Protein 6TRI (pdb70)

InterPro domains:
  IPR001387 Cro/C1-type, helix-turn-helix domain [PF01381] (29-72)
  IPR001387 Cro/C1-type, helix-turn-helix domain [PS50943] (38-72)
  IPR001387 Cro/C1-type, helix-turn-helix domain [SM00530] (8-72)
  IPR001387 Cro/C1-type, helix-turn-helix domain [cd00093] (6-72)
  IPR010982 Lambda repressor-like, DNA-binding domain superfamily [G3DSA:1.10.260.40] (1-80)
  IPR010982 Lambda repressor-like, DNA-binding domain superfamily [SSF47413] (4-76)

Sequence (149 aa):
MQTDTSNRLKQIMAERNLKQVDILNLSIPFQKKFGIKLSKSTLSQYVNSVQSPDQNRIYLLAKTLGVSEAWLMGFDVPMVSYDYSSLLGKITEKCGTQYNFAIAMGLSERTVSLKLNDKVTWKDDEILKAVHVLELNPQDIPKYFFNAK

B-factor: mean 58.34, std 16.03, range [29.95, 180.6]

Nearest PDB structures (foldseek):
  6tri-assembly1_A  TM=1.013E+00  e=3.476E-13  Lactococcus phage TP901-1
  3zhm-assembly1_A  TM=9.509E-01  e=9.086E-10  Lactococcus phage TP901-1
  3zhi-assembly1_A  TM=9.848E-01  e=6.801E-09  Lactococcus phage TP901-1
  7t8i-assembly1_B  TM=7.634E-01  e=2.235E-02  Bacillus subtilis
  2awi-assembly1_F  TM=8.099E-01  e=3.478E-01  Enterococcus faecalis

Radius of gyration: 15.41 Å; Cα contacts (8 Å, |Δi|>4): 198; chains: 2; bounding box: 41×34×34 Å

Secondary structure (DSSP, 8-state):
----HHHHHHHHHHHTT--HHHHHHHHHHHHHHHT----HHHHHHHHTTSS---HHHHHHHHHHHT--HHHHTT-SS---/-B--HHHHHHHHHHTSSHHHHHHHHTS-HHHHHHHHTTSSPPPHHHHHHHHHHHT--GGGHHHHH--B-

GO terms:
  GO:0098689 latency-replication decision (P, IMP)

Organism: NCBI:txid35345

Solvent-accessible surface area: 7929 Å² total; per-residue (Å²): 173,107,46,72,6,11,65,14,0,98,68,0,42,79,105,86,136,41,131,40,74,51,0,23,92,84,0,75,70,49,8,158,138,57,66,17,159,11,57,130,71,52,0,32,75,17,12,99,75,91,117,74,3,23,0,37,71,1,15,0,0,0,79,14,11,50,12,18,10,0,16,0,4,0,13,107,18,79,74,144,95,26,34,10,79,59,0,82,41,39,6,94,119,84,26,38,75,55,120,68,0,0,107,42,4,66,39,67,73,190,46,1,37,58,7,15,90,59,160,62,40,2,111,28,79,8,0,60,83,0,14,140,31,0,129,13,71,43,104,61,0,35,126,31,0,10,43,61,187

Foldseek 3Di:
DFDALLVVVVVCCVVVVHDLVRLQVLLVVVCVVLVPDDDSVNSVCCNVVVDHDDPSVLVSSCVSSVFDSCVSGRDPDGRD/DADQPVVVVLCCVQQNDLCSVCVQLVHHSVVSVCPNVPNDDDDPVSLVSSCVRSVDDPVCSCVRRVHDD

Structure (mmCIF, N/CA/C/O backbone):
data_6TRI
#
_entry.id   6TRI
#
_cell.length_a   94.405
_cell.length_b   94.405
_cell.length_c   30.558
_cell.angle_alpha   90.000
_cell.angle_beta   90.000
_cell.angle_gamma   120.000
#
_symmetry.space_group_name_H-M   'P 3 2 1'
#
loop_
_entity.id
_entity.type
_entity.pdbx_description
1 polymer CI
2 polymer MOR
3 non-polymer 'SULFATE ION'
4 water water
#
loop_
_atom_site.group_PDB
_atom_site.id
_atom_site.type_symbol
_atom_site.label_atom_id
_atom_site.label_alt_id
_atom_site.label_comp_id
_atom_site.label_asym_id
_atom_site.label_entity_id
_atom_site.label_seq_id
_atom_site.pdbx_PDB_ins_code
_atom_site.Cartn_x
_atom_site.Cartn_y
_atom_site.Cartn_z
_atom_site.occupancy
_atom_site.B_iso_or_equiv
_atom_site.auth_seq_id
_atom_site.auth_comp_id
_atom_site.auth_asym_id
_atom_site.auth_atom_id
_atom_site.pdbx_PDB_model_num
ATOM 1 N N . MET A 1 1 ? 17.468 34.605 19.738 1.00 100.75 1 MET A N 1
ATOM 2 C CA . MET A 1 1 ? 16.917 35.539 20.712 1.00 96.87 1 MET A CA 1
ATOM 3 C C . MET A 1 1 ? 15.489 35.930 20.337 1.00 86.20 1 MET A C 1
ATOM 4 O O . MET A 1 1 ? 15.202 36.222 19.177 1.00 83.89 1 MET A O 1
ATOM 9 N N . GLN A 1 2 ? 14.601 35.927 21.329 1.00 84.75 2 GLN A N 1
ATOM 10 C CA . GLN A 1 2 ? 13.193 36.265 21.130 1.00 73.71 2 GLN A CA 1
ATOM 11 C C . GLN A 1 2 ? 12.986 37.771 20.963 1.00 63.59 2 GLN A C 1
ATOM 12 O O . GLN A 1 2 ? 13.084 38.526 21.932 1.00 70.64 2 GLN A O 1
ATOM 18 N N . THR A 1 3 ? 12.692 38.203 19.739 1.00 50.85 3 THR A N 1
ATOM 19 C CA . THR A 1 3 ? 12.529 39.626 19.443 1.00 59.65 3 THR A CA 1
ATOM 20 C C . THR A 1 3 ? 11.258 39.931 18.647 1.00 61.97 3 THR A C 1
ATOM 21 O O . THR A 1 3 ? 10.245 39.241 18.780 1.00 58.73 3 THR A O 1
ATOM 25 N N . ASP A 1 4 ? 11.323 40.978 17.827 1.00 62.00 4 ASP A N 1
ATOM 26 C CA . ASP A 1 4 ? 10.204 41.368 16.971 1.00 56.20 4 ASP A CA 1
ATOM 27 C C . ASP A 1 4 ? 10.659 41.570 15.528 1.00 45.05 4 ASP A C 1
ATOM 28 O O . ASP A 1 4 ? 11.852 41.504 15.230 1.00 59.63 4 ASP A O 1
ATOM 33 N N . THR A 1 5 ? 9.703 41.822 14.639 1.00 40.33 5 THR A N 1
ATOM 34 C CA . THR A 1 5 ? 9.981 41.930 13.210 1.00 45.25 5 THR A CA 1
ATOM 35 C C . THR A 1 5 ? 10.932 43.081 12.901 1.00 46.02 5 THR A C 1
ATOM 36 O O . THR A 1 5 ? 11.752 42.995 11.983 1.00 38.87 5 THR A O 1
ATOM 40 N N . SER A 1 6 ? 10.822 44.150 13.682 1.00 46.69 6 SER A N 1
ATOM 41 C CA . SER A 1 6 ? 11.646 45.337 13.495 1.00 44.99 6 SER A CA 1
ATOM 42 C C . SER A 1 6 ? 13.137 45.006 13.574 1.00 50.85 6 SER A C 1
ATOM 43 O O . SER A 1 6 ? 13.934 45.503 12.778 1.00 53.75 6 SER A O 1
ATOM 46 N N . ASN A 1 7 ? 13.507 44.159 14.528 1.00 44.11 7 ASN A N 1
ATOM 47 C CA . ASN A 1 7 ? 14.903 43.781 14.708 1.00 52.05 7 ASN A CA 1
ATOM 48 C C . ASN A 1 7 ? 15.368 42.790 13.648 1.00 51.72 7 ASN A C 1
ATOM 49 O O . ASN A 1 7 ? 16.519 42.826 13.210 1.00 61.67 7 ASN A O 1
ATOM 54 N N . ARG A 1 8 ? 14.464 41.905 13.241 1.00 45.85 8 ARG A N 1
ATOM 55 C CA . ARG A 1 8 ? 14.769 40.904 12.228 1.00 44.82 8 ARG A CA 1
ATOM 56 C C . ARG A 1 8 ? 15.027 41.558 10.875 1.00 43.91 8 ARG A C 1
ATOM 57 O O . ARG A 1 8 ? 15.917 41.140 10.133 1.00 55.08 8 ARG A O 1
ATOM 65 N N . LEU A 1 9 ? 14.246 42.586 10.560 1.00 41.40 9 LEU A N 1
ATOM 66 C CA . LEU A 1 9 ? 14.475 43.374 9.355 1.00 46.21 9 LEU A CA 1
ATOM 67 C C . LEU A 1 9 ? 15.860 44.008 9.380 1.00 47.28 9 LEU A C 1
ATOM 68 O O . LEU A 1 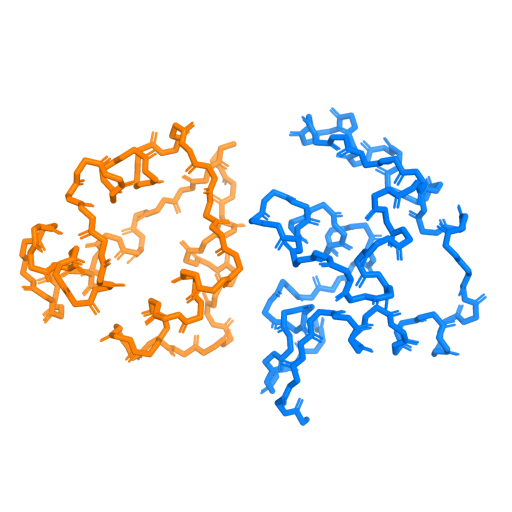9 ? 16.614 43.914 8.409 1.00 42.72 9 LEU A O 1
ATOM 73 N N . LYS A 1 10 ? 16.192 44.648 10.498 1.00 47.35 10 LYS A N 1
ATOM 74 C CA . LYS A 1 10 ? 17.499 45.276 10.667 1.00 43.03 10 LYS A CA 1
ATOM 75 C C . LYS A 1 10 ? 18.612 44.238 10.602 1.00 44.85 10 LYS A C 1
ATOM 76 O O . LYS A 1 10 ? 19.703 44.516 10.104 1.00 46.52 10 LYS A O 1
ATOM 82 N N . GLN A 1 11 ? 18.326 43.044 11.115 1.00 50.25 11 GLN A N 1
ATOM 83 C CA . GLN A 1 11 ? 19.279 41.942 11.088 1.00 51.90 11 GLN A CA 1
ATOM 84 C C . GLN A 1 11 ? 19.603 41.546 9.651 1.00 38.40 11 GLN A C 1
ATOM 85 O O . GLN A 1 11 ? 20.767 41.419 9.282 1.00 41.39 11 GLN A O 1
ATOM 91 N N . ILE A 1 12 ? 18.561 41.359 8.848 1.00 36.55 12 ILE A N 1
ATOM 92 C CA . ILE A 1 12 ? 18.713 41.053 7.429 1.00 41.82 12 ILE A CA 1
ATOM 93 C C . ILE A 1 12 ? 19.499 42.136 6.695 1.00 44.16 12 ILE A C 1
ATOM 94 O O . ILE A 1 12 ? 20.414 41.836 5.928 1.00 49.73 12 ILE A O 1
ATOM 99 N N . MET A 1 13 ? 19.139 43.393 6.937 1.00 44.45 13 MET A N 1
ATOM 100 C CA . MET A 1 13 ? 19.781 44.519 6.265 1.00 53.53 13 MET A CA 1
ATOM 101 C C . MET A 1 13 ? 21.275 44.584 6.559 1.00 56.01 13 MET A C 1
ATOM 102 O O . MET A 1 13 ? 22.071 44.929 5.687 1.00 73.69 13 MET A O 1
ATOM 107 N N . ALA A 1 14 ? 21.651 44.250 7.788 1.00 52.58 14 ALA A N 1
ATOM 108 C CA . ALA A 1 14 ? 23.053 44.282 8.182 1.00 63.29 14 ALA A CA 1
ATOM 109 C C . ALA A 1 14 ? 23.794 43.042 7.691 1.00 68.74 14 ALA A C 1
ATOM 110 O O . ALA A 1 14 ? 24.908 43.140 7.178 1.00 67.39 14 ALA A O 1
ATOM 112 N N . GLU A 1 15 ? 23.167 41.880 7.848 1.00 68.90 15 GLU A N 1
ATOM 113 C CA . GLU A 1 15 ? 23.791 40.615 7.471 1.00 68.50 15 GLU A CA 1
ATOM 114 C C . GLU A 1 15 ? 23.951 40.470 5.962 1.00 57.74 15 GLU A C 1
ATOM 115 O O . GLU A 1 15 ? 24.921 39.878 5.493 1.00 63.75 15 GLU A O 1
ATOM 121 N N . ARG A 1 16 ? 23.000 41.007 5.203 1.00 57.80 16 ARG A N 1
ATOM 122 C CA . ARG A 1 16 ? 22.998 40.818 3.754 1.00 54.27 16 ARG A CA 1
ATOM 123 C C . ARG A 1 16 ? 23.339 42.088 2.977 1.00 65.47 16 ARG A C 1
ATOM 124 O O . ARG A 1 16 ? 23.148 42.139 1.761 1.00 73.82 16 ARG A O 1
ATOM 132 N N . ASN A 1 17 ? 23.851 43.097 3.679 1.00 62.74 17 ASN A N 1
ATOM 133 C CA . ASN A 1 17 ? 24.228 44.372 3.066 1.00 59.96 17 ASN A CA 1
ATOM 134 C C . ASN A 1 17 ? 23.126 44.964 2.189 1.00 63.41 17 ASN A C 1
ATOM 135 O O . ASN A 1 17 ? 23.394 45.475 1.102 1.00 71.66 17 ASN A O 1
ATOM 140 N N . LEU A 1 18 ? 21.887 44.882 2.664 1.00 60.74 18 LEU A N 1
ATOM 141 C CA . LEU A 1 18 ? 20.745 45.410 1.928 1.00 69.47 18 LEU A CA 1
ATOM 142 C C . LEU A 1 18 ? 20.182 46.658 2.593 1.00 75.31 18 LEU A C 1
ATOM 143 O O . LEU A 1 18 ? 20.215 46.787 3.816 1.00 88.75 18 LEU A O 1
ATOM 148 N N . LYS A 1 19 ? 19.665 47.574 1.782 1.00 69.61 19 LYS A N 1
ATOM 149 C CA . LYS A 1 19 ? 18.906 48.705 2.303 1.00 72.68 19 LYS A CA 1
ATOM 150 C C . LYS A 1 19 ? 17.433 48.525 1.955 1.00 78.57 19 LYS A C 1
ATOM 151 O O . LYS A 1 19 ? 17.069 47.572 1.265 1.00 77.89 19 LYS A O 1
ATOM 157 N N . GLN A 1 20 ? 16.590 49.432 2.441 1.00 82.53 20 GLN A N 1
ATOM 158 C CA . GLN A 1 20 ? 15.145 49.318 2.260 1.00 71.07 20 GLN A CA 1
ATOM 159 C C . GLN A 1 20 ? 14.752 49.235 0.785 1.00 72.92 20 GLN A C 1
ATOM 160 O O . GLN A 1 20 ? 13.816 48.523 0.422 1.00 81.22 20 GLN A O 1
ATOM 166 N N . VAL A 1 21 ? 15.479 49.959 -0.058 1.00 62.81 21 VAL A N 1
ATOM 167 C CA . VAL A 1 21 ? 15.193 49.996 -1.488 1.00 64.57 21 VAL A CA 1
ATOM 168 C C . VAL A 1 21 ? 15.479 48.647 -2.149 1.00 70.75 21 VAL A C 1
ATOM 169 O O . VAL A 1 21 ? 14.788 48.248 -3.087 1.00 77.63 21 VAL A O 1
ATOM 173 N N . ASP A 1 22 ? 16.498 47.950 -1.653 1.00 70.24 22 ASP A N 1
ATOM 174 C CA . ASP A 1 22 ? 16.850 46.626 -2.157 1.00 64.74 22 ASP A CA 1
ATOM 175 C C . ASP A 1 22 ? 15.719 45.638 -1.917 1.00 52.42 22 ASP A C 1
ATOM 176 O O . ASP A 1 22 ? 15.315 44.901 -2.817 1.00 57.35 22 ASP A O 1
ATOM 181 N N . ILE A 1 23 ? 15.218 45.639 -0.686 1.00 52.05 23 ILE A N 1
ATOM 182 C CA . ILE A 1 23 ? 14.159 44.736 -0.259 1.00 50.42 23 ILE A CA 1
ATOM 183 C C . ILE A 1 23 ? 12.880 44.955 -1.062 1.00 46.15 23 ILE A C 1
ATOM 184 O O . ILE A 1 23 ? 12.205 43.999 -1.446 1.00 55.92 23 ILE A O 1
ATOM 189 N N . LEU A 1 24 ? 12.559 46.218 -1.319 1.00 47.44 24 LEU A N 1
ATOM 190 C CA . LEU A 1 24 ? 11.402 46.565 -2.134 1.00 51.34 24 LEU A CA 1
ATOM 191 C C . LEU A 1 24 ? 11.502 45.993 -3.542 1.00 60.03 24 LEU A C 1
ATOM 192 O O . L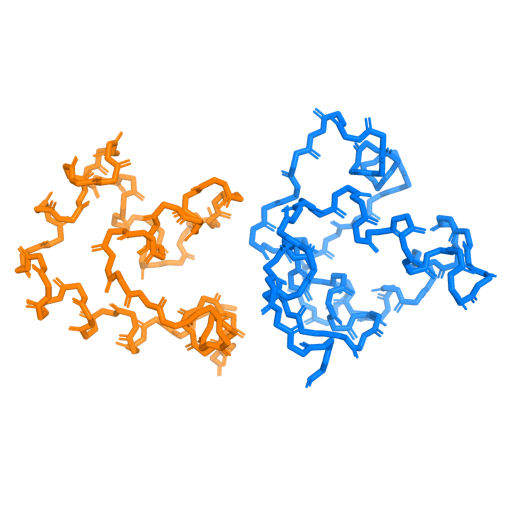EU A 1 24 ? 10.540 45.415 -4.046 1.00 75.88 24 LEU A O 1
ATOM 197 N N . ASN A 1 25 ? 12.662 46.161 -4.171 1.00 51.54 25 ASN A N 1
ATOM 198 C CA . ASN A 1 25 ? 12.901 45.621 -5.505 1.00 59.33 25 ASN A CA 1
ATOM 199 C C . ASN A 1 25 ? 12.710 44.112 -5.562 1.00 62.42 25 ASN A C 1
ATOM 200 O O . ASN A 1 25 ? 12.150 43.583 -6.522 1.00 76.02 25 ASN A O 1
ATOM 205 N N . LEU A 1 26 ? 13.178 43.424 -4.527 1.00 56.37 26 LEU A N 1
ATOM 206 C CA . LEU A 1 26 ? 13.051 41.976 -4.457 1.00 57.56 26 LEU A CA 1
ATOM 207 C C . LEU A 1 26 ? 11.604 41.549 -4.234 1.00 54.51 26 LEU A C 1
ATOM 208 O O . LEU A 1 26 ? 11.198 40.462 -4.645 1.00 64.19 26 LEU A O 1
ATOM 213 N N . SER A 1 27 ? 10.829 42.409 -3.582 1.00 49.94 27 SER A N 1
ATOM 214 C CA . SER A 1 27 ? 9.447 42.086 -3.248 1.00 40.53 27 SER A CA 1
ATOM 215 C C . SER A 1 27 ? 8.511 42.284 -4.430 1.00 39.81 27 SER A C 1
ATOM 216 O O . SER A 1 27 ? 7.417 41.724 -4.453 1.00 54.48 27 SER A O 1
ATOM 219 N N . ILE A 1 28 ? 8.946 43.077 -5.406 1.00 45.76 28 ILE A N 1
ATOM 220 C CA . ILE A 1 28 ? 8.104 43.453 -6.544 1.00 56.44 28 ILE A CA 1
ATOM 221 C C . ILE A 1 28 ? 7.436 42.264 -7.259 1.00 61.31 28 ILE A C 1
ATOM 222 O O . ILE A 1 28 ? 6.233 42.311 -7.520 1.00 76.27 28 ILE A O 1
ATOM 227 N N . PRO A 1 29 ? 8.195 41.196 -7.576 1.00 60.41 29 PRO A N 1
ATOM 228 C CA . PRO A 1 29 ? 7.483 40.076 -8.201 1.00 60.23 29 PRO A CA 1
ATOM 229 C C . PRO A 1 29 ? 6.516 39.400 -7.235 1.00 56.03 29 PRO A C 1
ATOM 230 O O . PRO A 1 29 ? 5.464 38.920 -7.655 1.00 51.06 29 PRO A O 1
ATOM 234 N N . PHE A 1 30 ? 6.873 39.371 -5.956 1.00 51.50 30 PHE A N 1
ATOM 235 C CA . PHE A 1 30 ? 6.048 38.718 -4.945 1.00 56.63 30 PHE A CA 1
ATOM 236 C C . PHE A 1 30 ? 4.834 39.566 -4.580 1.00 57.09 30 PHE A C 1
ATOM 237 O O . PHE A 1 30 ? 3.800 39.034 -4.173 1.00 52.10 30 PHE A O 1
ATOM 245 N N . GLN A 1 31 ? 4.965 40.882 -4.726 1.00 52.10 31 GLN A N 1
ATOM 246 C CA . GLN A 1 31 ? 3.839 41.785 -4.523 1.00 47.06 31 GLN A CA 1
ATOM 247 C C . GLN A 1 31 ? 2.735 41.482 -5.531 1.00 52.23 31 GLN A C 1
ATOM 248 O O . GLN A 1 31 ? 1.557 41.418 -5.178 1.00 51.72 31 GLN A O 1
ATOM 254 N N . LYS A 1 32 ? 3.130 41.295 -6.786 1.00 45.69 32 LYS A N 1
ATOM 255 C CA . LYS A 1 32 ? 2.196 40.940 -7.847 1.00 49.86 32 LYS A CA 1
ATOM 256 C C . LYS A 1 32 ? 1.668 39.520 -7.659 1.00 56.50 32 LYS A C 1
ATOM 257 O O . LYS A 1 32 ? 0.501 39.237 -7.926 1.00 52.74 32 LYS A O 1
ATOM 263 N N . LYS A 1 33 ? 2.545 38.634 -7.197 1.00 62.09 33 LYS A N 1
ATOM 264 C CA . LYS A 1 33 ? 2.226 37.218 -7.059 1.00 60.81 33 LYS A CA 1
ATOM 265 C C . LYS A 1 33 ? 1.208 36.962 -5.950 1.00 54.42 33 LYS A C 1
ATOM 266 O O . LYS A 1 33 ? 0.278 36.174 -6.119 1.00 54.91 33 LYS A O 1
ATOM 272 N N . PHE A 1 34 ? 1.386 37.636 -4.819 1.00 51.91 34 PHE A N 1
ATOM 273 C CA . PHE A 1 34 ? 0.526 37.423 -3.661 1.00 52.84 34 PHE A CA 1
ATOM 274 C C . PHE A 1 34 ? -0.605 38.444 -3.592 1.00 59.59 34 PHE A C 1
ATOM 275 O O . PHE A 1 34 ? -1.547 38.284 -2.816 1.00 70.17 34 PHE A O 1
ATOM 283 N N . GLY A 1 35 ? -0.506 39.495 -4.399 1.00 57.58 35 GLY A N 1
ATOM 284 C CA . GLY A 1 35 ? -1.492 40.560 -4.382 1.00 51.03 35 GLY A CA 1
ATOM 285 C C . GLY A 1 35 ? -1.349 41.440 -3.155 1.00 59.43 35 GLY A C 1
ATOM 286 O O . GLY A 1 35 ? -2.310 42.073 -2.715 1.00 71.42 35 GLY A O 1
ATOM 287 N N . ILE A 1 36 ? -0.141 41.478 -2.602 1.00 51.87 36 ILE A N 1
ATOM 288 C CA . ILE A 1 36 ? 0.138 42.263 -1.405 1.00 47.22 36 ILE A CA 1
ATOM 289 C C . ILE A 1 36 ? 1.118 43.390 -1.714 1.00 55.31 36 ILE A C 1
ATOM 290 O O . ILE A 1 36 ? 2.278 43.137 -2.033 1.00 56.38 36 ILE A O 1
ATOM 295 N N . LYS A 1 37 ? 0.655 44.631 -1.617 1.00 55.48 37 LYS A N 1
ATOM 296 C CA . LYS A 1 37 ? 1.508 45.776 -1.921 1.00 57.39 37 LYS A CA 1
ATOM 297 C C . LYS A 1 37 ? 2.260 46.288 -0.695 1.00 54.05 37 LYS A C 1
ATOM 298 O O . LYS A 1 37 ? 1.796 46.156 0.440 1.00 56.76 37 LYS A O 1
ATOM 304 N N . LEU A 1 38 ? 3.428 46.871 -0.942 1.00 54.44 38 LEU A N 1
ATOM 305 C CA . LEU A 1 38 ? 4.278 47.398 0.119 1.00 52.01 38 LEU A CA 1
ATOM 306 C C . LEU A 1 38 ? 5.046 48.623 -0.370 1.00 59.92 38 LEU A C 1
ATOM 307 O O . LEU A 1 38 ? 5.935 48.511 -1.213 1.00 54.63 38 LEU A O 1
ATOM 312 N N . SER A 1 39 ? 4.698 49.791 0.162 1.00 67.71 39 SER A N 1
ATOM 313 C CA . SER A 1 39 ? 5.342 51.038 -0.240 1.00 60.89 39 SER A CA 1
ATOM 314 C C . SER A 1 39 ? 6.624 51.280 0.551 1.00 60.24 39 SER A C 1
ATOM 315 O O . SER A 1 39 ? 6.880 50.611 1.553 1.00 54.26 39 SER A O 1
ATOM 318 N N . LYS A 1 40 ? 7.429 52.236 0.092 1.00 61.75 40 LYS A N 1
ATOM 319 C CA . LYS A 1 40 ? 8.682 52.572 0.765 1.00 53.76 40 LYS A CA 1
ATOM 320 C C . LYS A 1 40 ? 8.431 53.142 2.155 1.00 57.86 40 LYS A C 1
ATOM 321 O O . LYS A 1 40 ? 9.140 52.812 3.107 1.00 54.15 40 LYS A O 1
ATOM 327 N N . SER A 1 41 ? 7.415 53.994 2.262 1.00 51.91 41 SER A N 1
ATOM 328 C CA . SER A 1 41 ? 7.068 54.626 3.530 1.00 67.97 41 SER A CA 1
ATOM 329 C C . SER A 1 41 ? 6.588 53.603 4.558 1.00 58.84 41 SER A C 1
ATOM 330 O O . SER A 1 41 ? 6.956 53.672 5.730 1.00 58.69 41 SER A O 1
ATOM 333 N N . THR A 1 42 ? 5.772 52.652 4.119 1.00 64.18 42 THR A N 1
ATOM 334 C CA . THR A 1 42 ? 5.246 51.644 5.031 1.00 66.54 42 THR A CA 1
ATOM 335 C C . THR A 1 42 ? 6.333 50.663 5.466 1.00 54.11 42 THR A C 1
ATOM 336 O O . THR A 1 42 ? 6.294 50.148 6.583 1.00 51.54 42 THR A O 1
ATOM 340 N N . LEU A 1 43 ? 7.303 50.406 4.593 1.00 57.28 43 LEU A N 1
ATOM 341 C CA . LEU A 1 43 ? 8.433 49.555 4.962 1.00 52.98 43 LEU A CA 1
ATOM 342 C C . LEU A 1 43 ? 9.355 50.295 5.926 1.00 57.08 43 L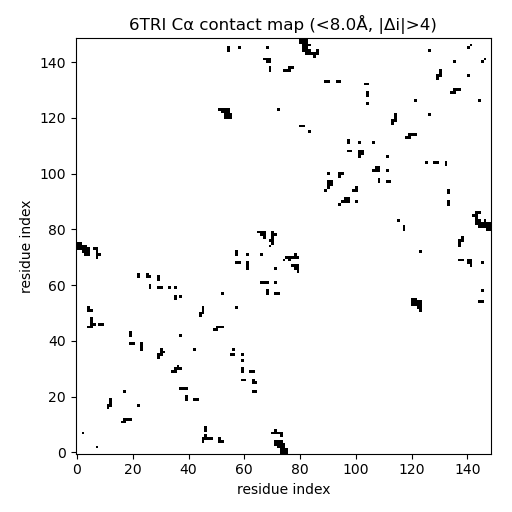EU A C 1
ATOM 343 O O . LEU A 1 43 ? 9.921 49.697 6.843 1.00 59.46 43 LEU A O 1
ATOM 348 N N . SER A 1 44 ? 9.507 51.597 5.708 1.00 57.00 44 SER A N 1
ATOM 349 C CA . SER A 1 44 ? 10.284 52.434 6.611 1.00 59.86 44 SER A CA 1
ATOM 350 C C . SER A 1 44 ? 9.686 52.388 8.013 1.00 61.05 44 SER A C 1
ATOM 351 O O . SER A 1 44 ? 10.411 52.387 9.006 1.00 64.76 44 SER A O 1
ATOM 354 N N . GLN A 1 45 ? 8.359 52.340 8.081 1.00 60.66 45 GLN A N 1
ATOM 355 C CA . GLN A 1 45 ? 7.655 52.281 9.358 1.00 62.02 45 GLN A CA 1
ATOM 356 C C . GLN A 1 45 ? 7.896 50.959 10.076 1.00 58.31 45 GLN A C 1
ATOM 357 O O . GLN A 1 45 ? 8.017 50.929 11.300 1.00 65.66 45 GLN A O 1
ATOM 363 N N . TYR A 1 46 ? 7.959 49.869 9.315 1.00 53.61 46 TYR A N 1
ATOM 364 C CA . TYR A 1 46 ? 8.231 48.552 9.887 1.00 51.99 46 TYR A CA 1
ATOM 365 C C . TYR A 1 46 ? 9.629 48.500 10.493 1.00 51.91 46 TYR A C 1
ATOM 366 O O . TYR A 1 46 ? 9.819 47.986 11.596 1.00 55.70 46 TYR A O 1
ATOM 375 N N . VAL A 1 47 ? 10.603 49.034 9.761 1.00 46.87 47 VAL A N 1
ATOM 376 C CA . VAL A 1 47 ? 11.985 49.079 10.225 1.00 53.25 47 VAL A CA 1
ATOM 377 C C . VAL A 1 47 ? 12.128 49.985 11.443 1.00 55.42 47 VAL A C 1
ATOM 378 O O . VAL A 1 47 ? 12.789 49.630 12.418 1.00 58.86 47 VAL A O 1
ATOM 382 N N . ASN A 1 48 ? 11.495 51.153 11.388 1.00 61.55 48 ASN A N 1
ATOM 383 C CA . ASN A 1 48 ? 11.560 52.110 12.488 1.00 65.74 48 ASN A CA 1
ATOM 384 C C . ASN A 1 48 ? 10.592 51.770 13.617 1.00 64.17 48 ASN A C 1
ATOM 385 O O . ASN A 1 48 ? 10.421 52.553 14.556 1.00 70.41 48 ASN A O 1
ATOM 390 N N . SER A 1 49 ? 9.967 50.600 13.511 1.00 56.01 49 SER A N 1
ATOM 391 C CA . SER A 1 49 ? 9.089 50.065 14.548 1.00 60.51 49 SER A CA 1
ATOM 392 C C . SER A 1 49 ? 7.914 50.998 14.846 1.00 63.95 49 SER A C 1
ATOM 393 O O . SER A 1 49 ? 7.439 51.076 15.980 1.00 61.95 49 SER A O 1
ATOM 396 N N . VAL A 1 50 ? 7.453 51.703 13.818 1.00 58.54 50 VAL A N 1
ATOM 397 C CA . VAL A 1 50 ? 6.296 52.580 13.949 1.00 65.88 50 VAL A CA 1
ATOM 398 C C . VAL A 1 50 ? 5.018 51.753 13.977 1.00 68.68 50 VAL A C 1
ATOM 399 O O . VAL A 1 50 ? 4.149 51.961 14.819 1.00 74.81 50 VAL A O 1
ATOM 403 N N . GLN A 1 51 ? 4.918 50.804 13.055 1.00 60.62 51 GLN A N 1
ATOM 404 C CA . GLN A 1 51 ? 3.797 49.878 13.031 1.00 64.90 51 GLN A CA 1
ATOM 405 C C . GLN A 1 51 ? 4.297 48.456 12.811 1.00 68.59 51 GLN A C 1
ATOM 406 O O . GLN A 1 51 ? 5.319 48.241 12.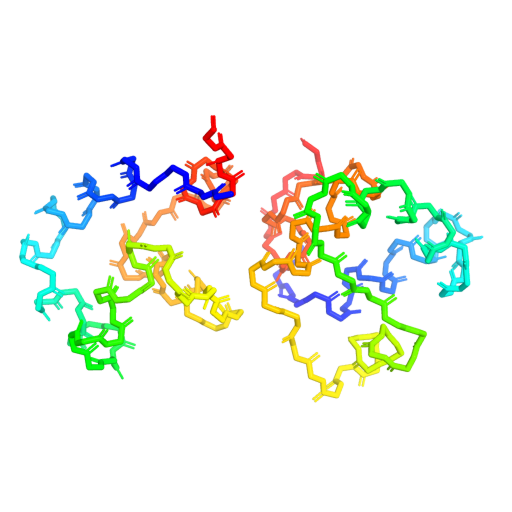158 1.00 63.51 51 GLN A O 1
ATOM 412 N N . SER A 1 52 ? 3.582 47.485 13.366 1.00 71.67 52 SER A N 1
ATOM 413 C CA . SER A 1 52 ? 3.932 46.082 13.178 1.00 67.64 52 SER A CA 1
ATOM 414 C C . SER A 1 52 ? 3.196 45.509 11.973 1.00 59.76 52 SER A C 1
ATOM 415 O O . SER A 1 52 ? 1.973 45.615 11.880 1.00 69.76 52 SER A O 1
ATOM 418 N N . PRO A 1 53 ? 3.943 44.906 11.038 1.00 54.02 53 PRO A N 1
ATOM 419 C CA . PRO A 1 53 ? 3.353 44.314 9.831 1.00 62.11 53 PRO A CA 1
ATOM 420 C C . PRO A 1 53 ? 2.376 43.185 10.156 1.00 62.09 53 PRO A C 1
ATOM 421 O O . PRO A 1 53 ? 2.647 42.383 11.049 1.00 61.49 53 PRO A O 1
ATOM 425 N N . ASP A 1 54 ? 1.252 43.133 9.445 1.00 62.74 54 ASP A N 1
ATOM 426 C CA . ASP A 1 54 ? 0.266 42.080 9.662 1.00 55.82 54 ASP A CA 1
ATOM 427 C C . ASP A 1 54 ? 0.655 40.802 8.924 1.00 49.50 54 ASP A C 1
ATOM 428 O O . ASP A 1 54 ? 1.727 40.727 8.320 1.00 43.39 54 ASP A O 1
ATOM 433 N N . GLN A 1 55 ? -0.226 39.807 8.983 1.00 48.06 55 GLN A N 1
ATOM 434 C CA . GLN A 1 55 ? 0.010 38.500 8.375 1.00 42.18 55 GLN A CA 1
ATOM 435 C C . GLN A 1 55 ? 0.447 38.598 6.913 1.00 41.81 55 GLN A C 1
ATOM 436 O O . GLN A 1 55 ? 1.422 37.966 6.507 1.00 44.83 55 GLN A O 1
ATOM 442 N N . ASN A 1 56 ? -0.274 39.400 6.133 1.00 43.45 56 ASN A N 1
ATOM 443 C CA . ASN A 1 56 ? 0.012 39.568 4.711 1.00 46.12 56 ASN A CA 1
ATOM 444 C C . ASN A 1 56 ? 1.429 40.060 4.435 1.00 44.41 56 ASN A C 1
ATOM 445 O O . ASN A 1 56 ? 2.166 39.446 3.663 1.00 45.14 56 ASN A O 1
ATOM 450 N N . ARG A 1 57 ? 1.806 41.164 5.071 1.00 44.01 57 ARG A N 1
ATOM 451 C CA . ARG A 1 57 ? 3.115 41.767 4.841 1.00 46.45 57 ARG A CA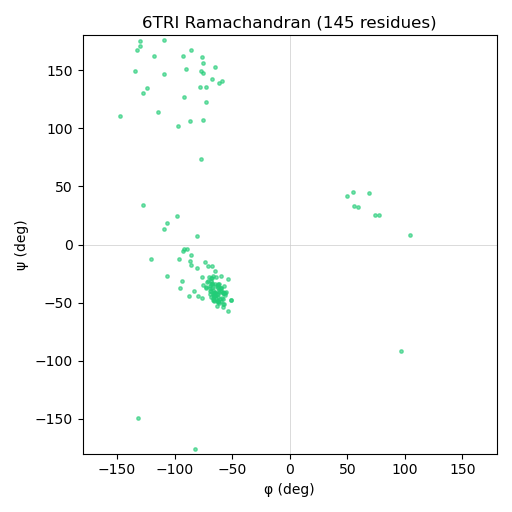 1
ATOM 452 C C . ARG A 1 57 ? 4.254 40.895 5.373 1.00 50.27 57 ARG A C 1
ATOM 453 O O . ARG A 1 57 ? 5.356 40.904 4.823 1.00 49.91 57 ARG A O 1
ATOM 461 N N . ILE A 1 58 ? 3.990 40.145 6.440 1.00 52.38 58 ILE A N 1
ATOM 462 C CA . ILE A 1 58 ? 4.958 39.172 6.943 1.00 39.72 58 ILE A CA 1
ATOM 463 C C . ILE A 1 58 ? 5.217 38.115 5.879 1.00 36.38 58 ILE A C 1
ATOM 464 O O . ILE A 1 58 ? 6.364 37.795 5.564 1.00 43.98 58 ILE A O 1
ATOM 469 N N . TYR A 1 59 ? 4.133 37.580 5.326 1.00 46.04 59 TYR A N 1
ATOM 470 C CA . TYR A 1 59 ? 4.212 36.590 4.262 1.00 40.47 59 TYR A CA 1
ATOM 471 C C . TYR A 1 59 ? 5.007 37.127 3.077 1.00 45.47 59 TYR A C 1
ATOM 472 O O . TYR A 1 59 ? 5.851 36.432 2.518 1.00 45.23 59 TYR A O 1
ATOM 481 N N . LEU A 1 60 ? 4.739 38.378 2.714 1.00 41.97 60 LEU A N 1
ATOM 482 C CA . LEU A 1 60 ? 5.397 39.014 1.580 1.00 36.81 60 LEU A CA 1
ATOM 483 C C . LEU A 1 60 ? 6.909 39.124 1.764 1.00 44.33 60 LEU A C 1
ATOM 484 O O . LEU A 1 60 ? 7.680 38.748 0.881 1.00 48.57 60 LEU A O 1
ATOM 489 N N . LEU A 1 61 ? 7.328 39.640 2.913 1.00 40.86 61 LEU A N 1
ATOM 490 C CA . LEU A 1 61 ? 8.745 39.854 3.180 1.00 39.96 61 LEU A CA 1
ATOM 491 C C . LEU A 1 61 ? 9.482 38.538 3.412 1.00 42.79 61 LEU A C 1
ATOM 492 O O . LEU A 1 61 ? 10.656 38.410 3.071 1.00 47.23 61 LEU A O 1
ATOM 497 N N . ALA A 1 62 ? 8.788 37.560 3.986 1.00 41.69 62 ALA A N 1
ATOM 498 C CA . ALA A 1 62 ? 9.377 36.243 4.213 1.00 34.27 62 ALA A CA 1
ATOM 499 C C . ALA A 1 62 ? 9.743 35.579 2.895 1.00 41.06 62 ALA A C 1
ATOM 500 O O . ALA A 1 62 ? 10.881 35.148 2.704 1.00 51.77 62 ALA A O 1
ATOM 502 N N . LYS A 1 63 ? 8.774 35.500 1.987 1.00 41.18 63 LYS A N 1
ATOM 503 C CA . LYS A 1 63 ? 8.996 34.885 0.682 1.00 48.57 63 LYS A CA 1
ATOM 504 C C . LYS A 1 63 ? 10.008 35.680 -0.135 1.00 53.82 63 LYS A C 1
ATOM 505 O O . LYS A 1 63 ? 10.781 35.114 -0.908 1.00 66.50 63 LYS A O 1
ATOM 511 N N . THR A 1 64 ? 9.995 36.997 0.045 1.00 41.22 64 THR A N 1
ATOM 512 C CA . THR A 1 64 ? 10.926 37.888 -0.639 1.00 49.08 64 THR A CA 1
ATOM 513 C C . THR A 1 64 ? 12.371 37.665 -0.191 1.00 57.45 64 THR A C 1
ATOM 514 O O . THR A 1 64 ? 13.283 37.554 -1.014 1.00 49.22 64 THR A O 1
ATOM 518 N N . LEU A 1 65 ? 12.572 37.601 1.120 1.00 50.73 65 LEU A N 1
ATOM 519 C CA . LEU A 1 65 ? 13.905 37.415 1.678 1.00 44.37 65 LEU A CA 1
ATOM 520 C C . LEU A 1 65 ? 14.287 35.939 1.751 1.00 46.53 65 LEU A C 1
ATOM 521 O O . LEU A 1 65 ? 15.439 35.599 2.027 1.00 61.67 65 LEU A O 1
ATOM 526 N N . GLY A 1 66 ? 13.319 35.065 1.495 1.00 47.52 66 GLY A N 1
ATOM 527 C CA . GLY A 1 66 ? 13.560 33.633 1.512 1.00 45.61 66 GLY A CA 1
ATOM 528 C C . GLY A 1 66 ? 13.844 33.103 2.904 1.00 46.05 66 GLY A C 1
ATOM 529 O O . GLY A 1 66 ? 14.763 32.307 3.102 1.00 55.24 66 GLY A O 1
ATOM 530 N N . VAL A 1 67 ? 13.051 33.550 3.873 1.00 41.26 67 VAL A N 1
ATOM 531 C CA . VAL A 1 67 ? 13.227 33.137 5.259 1.00 46.02 67 VAL A CA 1
ATOM 532 C C . VAL A 1 67 ? 11.911 32.663 5.871 1.00 43.30 67 VAL A C 1
ATOM 533 O O . VAL A 1 67 ? 10.845 32.811 5.273 1.00 45.79 67 VAL A O 1
ATOM 537 N N . SER A 1 68 ? 12.004 32.090 7.066 1.00 46.47 68 SER A N 1
ATOM 538 C CA . SER A 1 68 ? 10.840 31.605 7.798 1.00 38.99 68 SER A CA 1
ATOM 539 C C . SER A 1 68 ? 10.005 32.751 8.356 1.00 49.19 68 SER A C 1
ATOM 540 O O . SER A 1 68 ? 10.547 33.701 8.923 1.00 47.27 68 SER A O 1
ATOM 543 N N . GLU A 1 69 ? 8.688 32.653 8.196 1.00 53.51 69 GLU A N 1
ATOM 544 C CA . GLU A 1 69 ? 7.771 33.662 8.720 1.00 48.73 69 GLU A CA 1
ATOM 545 C C . GLU A 1 69 ? 7.902 33.774 10.231 1.00 49.16 69 GLU A C 1
ATOM 546 O O . GLU A 1 69 ? 7.862 34.870 10.787 1.00 51.78 69 GLU A O 1
ATOM 552 N N . ALA A 1 70 ? 8.056 32.631 10.889 1.00 45.32 70 ALA A N 1
ATOM 553 C CA . ALA A 1 70 ? 8.209 32.591 12.337 1.00 44.70 70 ALA A CA 1
ATOM 554 C C . ALA A 1 70 ? 9.462 33.340 12.771 1.00 50.34 70 ALA A C 1
ATOM 555 O O . ALA A 1 70 ? 9.459 34.039 13.782 1.00 49.83 70 ALA A O 1
ATOM 557 N N . TRP A 1 71 ? 10.532 33.191 11.997 1.00 52.36 71 TRP A N 1
ATOM 558 C CA . TRP A 1 71 ? 11.784 33.869 12.299 1.00 40.49 71 TRP A CA 1
ATOM 559 C C . TRP A 1 71 ? 11.637 35.366 12.094 1.00 42.18 71 TRP A C 1
ATOM 560 O O . TRP A 1 71 ? 12.144 36.164 12.878 1.00 45.90 71 TRP A O 1
ATOM 571 N N . LEU A 1 72 ? 10.923 35.738 11.038 1.00 38.13 72 LEU A N 1
ATOM 572 C CA . LEU A 1 72 ? 10.741 37.140 10.689 1.00 44.93 72 LEU A CA 1
ATOM 573 C C . LEU A 1 72 ? 9.898 37.869 11.731 1.00 44.51 72 LEU A C 1
ATOM 574 O O . LEU A 1 72 ? 9.917 39.095 11.807 1.00 55.81 72 LEU A O 1
ATOM 579 N N . MET A 1 73 ? 9.164 37.109 12.536 1.00 40.47 73 MET A N 1
ATOM 580 C CA . MET A 1 73 ? 8.319 37.695 13.568 1.00 39.15 73 MET A CA 1
ATOM 581 C C . MET A 1 73 ? 9.047 37.804 14.904 1.00 36.65 73 MET A C 1
ATOM 582 O O . MET A 1 73 ? 8.515 38.363 15.862 1.00 50.58 73 MET A O 1
ATOM 587 N N . GLY A 1 74 ? 10.258 37.262 14.970 1.00 39.33 74 GLY A N 1
ATOM 588 C CA . GLY A 1 74 ? 11.075 37.399 16.161 1.00 41.78 74 GLY A CA 1
ATOM 589 C C . GLY A 1 74 ? 11.160 36.154 17.021 1.00 46.50 74 GLY A C 1
ATOM 590 O O . GLY A 1 74 ? 11.706 36.193 18.122 1.00 54.18 74 GLY A O 1
ATOM 591 N N . PHE A 1 75 ? 10.624 35.044 16.524 1.00 47.00 75 PHE A N 1
ATOM 592 C CA . PHE A 1 75 ? 10.668 33.792 17.270 1.00 54.65 75 PHE A CA 1
ATOM 593 C C . PHE A 1 75 ? 12.056 33.162 17.231 1.00 52.49 75 PHE A C 1
ATOM 594 O O . PHE A 1 75 ? 12.781 33.294 16.246 1.00 59.97 75 PHE A O 1
ATOM 602 N N . ASP A 1 76 ? 12.417 32.473 18.309 1.00 46.86 76 ASP A N 1
ATOM 603 C CA . ASP A 1 76 ? 13.698 31.781 18.386 1.00 63.33 76 ASP A CA 1
ATOM 604 C C . ASP A 1 76 ? 13.659 30.484 17.580 1.00 59.14 76 ASP A C 1
ATOM 605 O O . ASP A 1 76 ? 13.600 29.391 18.143 1.00 55.07 76 ASP A O 1
ATOM 610 N N . VAL A 1 77 ? 13.686 30.617 16.257 1.00 56.48 77 VAL A N 1
ATOM 611 C CA . VAL A 1 77 ? 13.554 29.477 15.355 1.00 63.22 77 VAL A CA 1
ATOM 612 C C . VAL A 1 77 ? 14.633 29.513 14.266 1.00 59.91 77 VAL A C 1
ATOM 613 O O . VAL A 1 77 ? 15.323 30.523 14.112 1.00 58.17 77 VAL A O 1
ATOM 617 N N . PRO A 1 78 ? 14.799 28.406 13.519 1.00 58.85 78 PRO A N 1
ATOM 618 C CA . PRO A 1 78 ? 15.683 28.449 12.348 1.00 51.03 78 PRO A CA 1
ATOM 619 C C . PRO A 1 78 ? 15.242 29.493 11.326 1.00 50.91 78 PRO A C 1
ATOM 620 O O . PRO A 1 78 ? 14.045 29.656 11.090 1.00 55.37 78 PRO A O 1
ATOM 624 N N . MET A 1 79 ? 16.208 30.185 10.730 1.00 55.99 79 MET A N 1
ATOM 625 C CA . MET A 1 79 ? 15.930 31.257 9.777 1.00 49.26 79 MET A CA 1
ATOM 626 C C . MET A 1 79 ? 15.247 30.741 8.510 1.00 41.88 79 MET A C 1
ATOM 627 O O . MET A 1 79 ? 14.568 31.494 7.813 1.00 54.82 79 MET A O 1
ATOM 632 N N . VAL A 1 80 ? 15.422 29.457 8.215 1.00 54.59 80 VAL A N 1
ATOM 633 C CA . VAL A 1 80 ? 14.777 28.854 7.053 1.00 69.58 80 VAL A CA 1
ATOM 634 C C . VAL A 1 80 ? 14.226 27.462 7.361 1.00 77.84 80 VAL A C 1
ATOM 635 O O . VAL A 1 80 ? 14.863 26.660 8.045 1.00 70.67 80 VAL A O 1
ATOM 639 N N . SER B 2 4 ? -4.864 33.404 -0.294 1.00 75.51 2 SER B N 1
ATOM 640 C CA . SER B 2 4 ? -5.632 32.865 0.822 1.00 80.42 2 SER B CA 1
ATOM 641 C C . SER B 2 4 ? -4.757 32.011 1.731 1.00 72.66 2 SER B C 1
ATOM 642 O O . SER B 2 4 ? -3.644 31.638 1.361 1.00 80.48 2 SER B O 1
ATOM 645 N N . TYR B 2 5 ? -5.265 31.701 2.918 1.00 62.79 3 TYR B N 1
ATOM 646 C CA . TYR B 2 5 ? -4.542 30.846 3.851 1.00 63.17 3 TYR B CA 1
ATOM 647 C C . TYR B 2 5 ? -5.378 29.641 4.271 1.00 67.77 3 TYR B C 1
ATOM 648 O O . TYR B 2 5 ? -6.559 29.768 4.594 1.00 66.57 3 TYR B O 1
ATOM 657 N N . ASP B 2 6 ? -4.748 28.473 4.259 1.00 71.27 4 ASP B N 1
ATOM 658 C CA . ASP B 2 6 ? -5.389 27.235 4.679 1.00 67.37 4 ASP B CA 1
ATOM 659 C C . ASP B 2 6 ? -5.236 27.061 6.188 1.00 62.28 4 ASP B C 1
ATOM 660 O O . ASP B 2 6 ? -4.149 26.746 6.674 1.00 64.15 4 ASP B O 1
ATOM 665 N N . TYR B 2 7 ? -6.322 27.269 6.928 1.00 46.20 5 TYR B N 1
ATOM 666 C CA . TYR B 2 7 ? -6.268 27.194 8.386 1.00 46.73 5 TYR B CA 1
ATOM 667 C C . TYR B 2 7 ? -6.741 25.854 8.941 1.00 50.74 5 TYR B C 1
ATOM 668 O O . TYR B 2 7 ? -7.173 25.786 10.090 1.00 52.75 5 TYR B O 1
ATOM 677 N N . SER B 2 8 ? -6.659 24.798 8.136 1.00 48.69 6 SER B N 1
ATOM 678 C CA . SER B 2 8 ? -7.102 23.475 8.571 1.00 54.11 6 SER B CA 1
ATOM 679 C C . SER B 2 8 ? -6.435 23.056 9.875 1.00 56.84 6 SER B C 1
ATOM 680 O O . SER B 2 8 ? -7.115 22.774 10.860 1.00 55.52 6 SER B O 1
ATOM 683 N N . SER B 2 9 ? -5.104 23.029 9.875 1.00 57.09 7 SER B N 1
ATOM 684 C CA . SER B 2 9 ? -4.338 22.638 11.056 1.00 52.10 7 SER B CA 1
ATOM 685 C C . SER B 2 9 ? -4.677 23.506 12.266 1.00 52.64 7 SER B C 1
ATOM 686 O O . SER B 2 9 ? -4.816 23.002 13.382 1.00 52.40 7 SER B O 1
ATOM 689 N N . LEU B 2 10 ? -4.810 24.810 12.036 1.00 39.80 8 LEU B N 1
ATOM 690 C CA . LEU B 2 10 ? -5.116 25.754 13.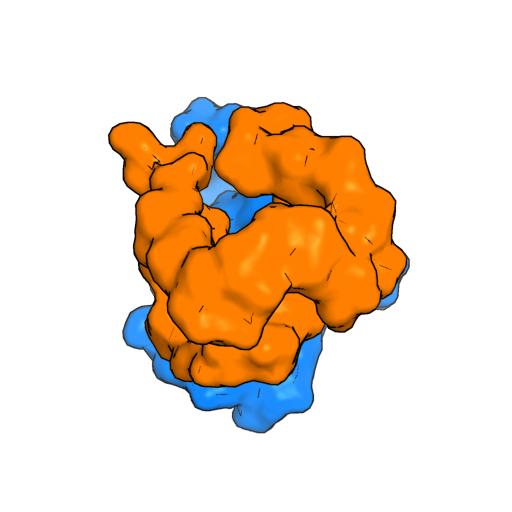105 1.00 42.18 8 LEU B CA 1
ATOM 691 C C . LEU B 2 10 ? -6.469 25.451 13.741 1.00 46.23 8 LEU B C 1
ATOM 692 O O . LEU B 2 10 ? -6.609 25.484 14.963 1.00 53.25 8 LEU B O 1
ATOM 697 N N . LEU B 2 11 ? -7.459 25.147 12.907 1.00 50.38 9 LEU B N 1
ATOM 698 C CA . LEU B 2 11 ? -8.799 24.836 13.392 1.00 48.71 9 LEU B CA 1
ATOM 699 C C . LEU B 2 11 ? -8.796 23.566 14.230 1.00 51.47 9 LEU B C 1
ATOM 700 O O . LEU B 2 11 ? -9.628 23.398 15.119 1.00 63.77 9 LEU B O 1
ATOM 705 N N . GLY B 2 12 ? -7.854 22.674 13.943 1.00 53.17 10 GLY B N 1
ATOM 706 C CA . GLY B 2 12 ? -7.720 21.448 14.704 1.00 56.62 10 GLY B CA 1
ATOM 707 C C . GLY B 2 12 ? -7.309 21.723 16.137 1.00 63.48 10 GLY B C 1
ATOM 708 O O . GLY B 2 12 ? -7.913 21.201 17.076 1.00 62.32 10 GLY B O 1
ATOM 709 N N . LYS B 2 13 ? -6.280 22.550 16.304 1.00 52.96 11 LYS B N 1
ATOM 710 C CA . LYS B 2 13 ? -5.763 22.880 17.629 1.00 56.75 11 LYS B CA 1
ATOM 711 C C . LYS B 2 13 ? -6.799 23.636 18.451 1.00 47.22 11 LYS B C 1
ATOM 712 O O . LYS B 2 13 ? -6.889 23.461 19.665 1.00 56.47 11 LYS B O 1
ATOM 718 N N . ILE B 2 14 ? -7.578 24.475 17.778 1.00 45.99 12 ILE B N 1
ATOM 719 C CA . ILE B 2 14 ? -8.593 25.282 18.442 1.00 46.97 12 ILE B CA 1
ATOM 720 C C . ILE B 2 14 ? -9.692 24.408 19.037 1.00 44.20 12 ILE B C 1
ATOM 721 O O . ILE B 2 14 ? -10.140 24.637 20.162 1.00 53.30 12 ILE B O 1
ATOM 726 N N . THR B 2 15 ? -10.112 23.398 18.283 1.00 47.91 13 THR B N 1
ATOM 727 C CA . THR B 2 15 ? -11.103 22.441 18.761 1.00 41.28 13 THR B CA 1
ATOM 728 C C . THR B 2 15 ? -10.532 21.615 19.906 1.00 51.48 13 THR B C 1
ATOM 729 O O . THR B 2 15 ? -11.205 21.365 20.907 1.00 54.25 13 THR B O 1
ATOM 733 N N . GLU B 2 16 ? -9.281 21.201 19.741 1.00 63.59 14 GLU B N 1
ATOM 734 C CA . GLU B 2 16 ? -8.574 20.393 20.729 1.00 58.17 14 GLU B CA 1
ATOM 735 C C . GLU B 2 16 ? -8.316 21.148 22.035 1.00 60.24 14 GLU B C 1
ATOM 736 O O . GLU B 2 16 ? -8.548 20.617 23.121 1.00 70.87 14 GLU B O 1
ATOM 742 N N . LYS B 2 17 ? -7.843 22.387 21.923 1.00 59.76 15 LYS B N 1
ATOM 743 C CA . LYS B 2 17 ? -7.441 23.169 23.090 1.00 60.45 15 LYS B CA 1
ATOM 744 C C . LYS B 2 17 ? -8.577 23.966 23.732 1.00 57.22 15 LYS B C 1
ATOM 745 O O . LYS B 2 17 ? -8.712 23.986 24.956 1.00 61.67 15 LYS B O 1
ATOM 751 N N . CYS B 2 18 ? -9.387 24.625 22.910 1.00 53.08 16 CYS B N 1
ATOM 752 C CA . CYS B 2 18 ? -10.391 25.554 23.422 1.00 46.20 16 CYS B CA 1
ATOM 753 C C . CYS B 2 18 ? -11.815 25.020 23.332 1.00 57.69 16 CYS B C 1
ATOM 754 O O . CYS B 2 18 ? -12.679 25.401 24.121 1.00 67.52 16 CYS B O 1
ATOM 757 N N . GLY B 2 19 ? -12.060 24.139 22.370 1.00 54.38 17 GLY B N 1
ATOM 758 C CA . GLY B 2 19 ? -13.400 23.633 22.144 1.00 44.76 17 GLY B CA 1
ATOM 759 C C . GLY B 2 19 ? -14.093 24.401 21.036 1.00 62.12 17 GLY B C 1
ATOM 760 O O . GLY B 2 19 ? -13.976 24.051 19.863 1.00 77.83 17 GLY B O 1
ATOM 761 N N . THR B 2 20 ? -14.812 25.457 21.404 1.00 58.35 18 THR B N 1
ATOM 762 C CA . THR B 2 20 ? -15.517 26.273 20.424 1.00 44.74 18 THR B CA 1
ATOM 763 C C . THR B 2 20 ? -14.674 27.456 19.967 1.00 43.98 18 THR B C 1
ATOM 764 O O . THR B 2 20 ? -13.701 27.838 20.622 1.00 35.47 18 THR B O 1
ATOM 768 N N . GLN B 2 21 ? -15.057 28.028 18.832 1.00 44.82 19 GLN B N 1
ATOM 769 C CA . GLN B 2 21 ? -14.451 29.254 18.336 1.00 45.11 19 GLN B CA 1
ATOM 770 C C . GLN B 2 21 ? -14.681 30.391 19.328 1.00 52.78 19 GLN B C 1
ATOM 771 O O . GLN B 2 21 ? -13.832 31.267 19.500 1.00 58.69 19 GLN B O 1
ATOM 777 N N . TYR B 2 22 ? -15.837 30.363 19.984 1.00 58.69 20 TYR B N 1
ATOM 778 C CA . TYR B 2 22 ? -16.176 31.358 20.993 1.00 62.23 20 TYR B CA 1
ATOM 779 C C . TYR B 2 22 ? -15.196 31.311 22.160 1.00 53.21 20 TYR B C 1
ATOM 780 O O . TYR B 2 22 ? -14.690 32.347 22.593 1.00 52.52 20 TYR B O 1
ATOM 789 N N . ASN B 2 23 ? -14.941 30.108 22.667 1.00 45.12 21 ASN B N 1
ATOM 790 C CA . ASN B 2 23 ? -13.964 29.913 23.733 1.00 40.90 21 ASN B CA 1
ATOM 791 C C . ASN B 2 23 ? -12.598 30.446 23.335 1.00 43.94 21 ASN B C 1
ATOM 792 O O . ASN B 2 23 ? -11.910 31.079 24.134 1.00 42.85 21 ASN B O 1
ATOM 797 N N . PHE B 2 24 ? -12.215 30.183 22.091 1.00 41.74 22 PHE B N 1
ATOM 798 C CA . PHE B 2 24 ? -10.948 30.664 21.565 1.00 39.09 22 PHE B CA 1
ATOM 799 C C . PHE B 2 24 ? -10.923 32.188 21.531 1.00 49.17 22 PHE B C 1
ATOM 800 O O . PHE B 2 24 ? -9.920 32.807 21.887 1.00 54.50 22 PHE B O 1
ATOM 808 N N . ALA B 2 25 ? -12.036 32.782 21.111 1.00 47.79 23 ALA B N 1
ATOM 809 C CA . ALA B 2 25 ? -12.171 34.235 21.052 1.00 39.81 23 ALA B CA 1
ATOM 810 C C . ALA B 2 25 ? -11.916 34.872 22.413 1.00 43.30 23 ALA B C 1
ATOM 811 O O . ALA B 2 25 ? -11.123 35.807 22.532 1.00 46.10 23 ALA B O 1
ATOM 813 N N . ILE B 2 26 ? -12.595 34.357 23.433 1.00 42.23 24 ILE B N 1
ATOM 814 C CA . ILE B 2 26 ? -12.426 34.831 24.802 1.00 50.25 24 ILE B CA 1
ATOM 815 C C . ILE B 2 26 ? -10.974 34.709 25.262 1.00 52.24 24 ILE B C 1
ATOM 816 O O . ILE B 2 26 ? -10.440 35.611 25.908 1.00 68.13 24 ILE B O 1
ATOM 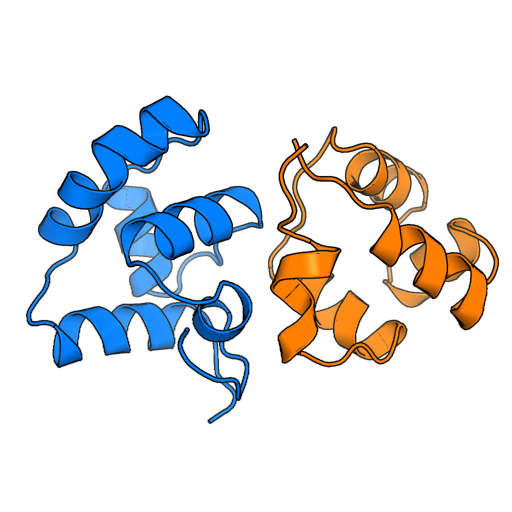821 N N . ALA B 2 27 ? -10.338 33.593 24.916 1.00 46.81 25 ALA B N 1
ATOM 822 C CA . ALA B 2 27 ? -8.948 33.348 25.290 1.00 53.95 25 ALA B CA 1
ATOM 823 C C . ALA B 2 27 ? -7.998 34.314 24.581 1.00 54.57 25 ALA B C 1
ATOM 824 O O . ALA B 2 27 ? -6.934 34.649 25.102 1.00 50.60 25 ALA B O 1
ATOM 826 N N . MET B 2 28 ? -8.394 34.760 23.394 1.00 52.26 26 MET B N 1
ATOM 827 C CA . MET B 2 28 ? -7.588 35.686 22.606 1.00 47.30 26 MET B CA 1
ATOM 828 C C . MET B 2 28 ? -7.853 37.139 22.986 1.00 51.19 26 MET B C 1
ATOM 829 O O . MET B 2 28 ? -7.088 38.033 22.624 1.00 52.13 26 MET B O 1
ATOM 834 N N . GLY B 2 29 ? -8.939 37.368 23.717 1.00 47.91 27 GLY B N 1
ATOM 835 C CA . GLY B 2 29 ? -9.344 38.714 24.081 1.00 55.47 27 GLY B CA 1
ATOM 836 C C . GLY B 2 29 ? -10.010 39.440 22.926 1.00 61.07 27 GLY B C 1
ATOM 837 O O . GLY B 2 29 ? -10.001 40.671 22.861 1.00 55.94 27 GLY B O 1
ATOM 838 N N . LEU B 2 30 ? -10.589 38.664 22.012 1.00 56.77 28 LEU B N 1
ATOM 839 C CA . LEU B 2 30 ? -11.235 39.200 20.816 1.00 50.51 28 LEU B CA 1
ATOM 840 C C . LEU B 2 30 ? -12.722 38.861 20.795 1.00 49.38 28 LEU B C 1
ATOM 841 O O . LEU B 2 30 ? -13.172 37.969 21.513 1.00 46.99 28 LEU B O 1
ATOM 846 N N . SER B 2 31 ? -13.484 39.577 19.974 1.00 51.99 29 SER B N 1
ATOM 847 C CA . SER B 2 31 ? -14.877 39.221 19.740 1.00 49.09 29 SER B CA 1
ATOM 848 C C . SER B 2 31 ? -14.912 38.008 18.821 1.00 50.29 29 SER B C 1
ATOM 849 O O . SER B 2 31 ? -13.964 37.766 18.072 1.00 55.11 29 SER B O 1
ATOM 852 N N . GLU B 2 32 ? -15.997 37.243 18.880 1.00 38.38 30 GLU B N 1
ATOM 853 C CA . GLU B 2 32 ? -16.093 36.034 18.076 1.00 37.96 30 GLU B CA 1
ATOM 854 C C . GLU B 2 32 ? -16.227 36.376 16.597 1.00 45.20 30 GLU B C 1
ATOM 855 O O . GLU B 2 32 ? -15.694 35.667 15.740 1.00 47.61 30 GLU B O 1
ATOM 861 N N . ARG B 2 33 ? -16.930 37.466 16.300 1.00 40.35 31 ARG B N 1
ATOM 862 C CA . ARG B 2 33 ? -17.070 37.925 14.921 1.00 46.56 31 ARG B CA 1
ATOM 863 C C . ARG B 2 33 ? -15.710 38.286 14.334 1.00 47.14 31 ARG B C 1
ATOM 864 O O . ARG B 2 33 ? -15.447 38.056 13.155 1.00 60.60 31 ARG B O 1
ATOM 872 N N . THR B 2 34 ? -14.849 38.858 15.167 1.00 42.47 32 THR B N 1
ATOM 873 C CA . THR B 2 34 ? -13.491 39.179 14.758 1.00 44.56 32 THR B CA 1
ATOM 874 C C . THR B 2 34 ? -12.728 37.899 14.431 1.00 48.00 32 THR B C 1
ATOM 875 O O . THR B 2 34 ? -12.051 37.807 13.406 1.00 53.85 32 THR B O 1
ATOM 879 N N . VAL B 2 35 ? -12.857 36.907 15.306 1.00 48.28 33 VAL B N 1
ATOM 880 C CA . VAL B 2 35 ? -12.193 35.623 15.124 1.00 37.32 33 VAL B CA 1
ATOM 881 C C . VAL B 2 35 ? -12.745 34.895 13.903 1.00 45.95 33 VAL B C 1
ATOM 882 O O . VAL B 2 35 ? -11.994 34.309 13.122 1.00 52.10 33 VAL B O 1
ATOM 886 N N . SER B 2 36 ? -14.062 34.950 13.737 1.00 32.91 34 SER B N 1
ATOM 887 C CA . SER B 2 36 ? -14.717 34.327 12.593 1.00 34.93 34 SER B CA 1
ATOM 888 C C . SER B 2 36 ? -14.213 34.876 11.260 1.00 42.32 34 SER B C 1
ATOM 889 O O . SER B 2 36 ? -13.931 34.115 10.335 1.00 50.99 34 SER B O 1
ATOM 892 N N . LEU B 2 37 ? -14.103 36.198 11.167 1.00 42.16 35 LEU B N 1
ATOM 893 C CA . LEU B 2 37 ? -13.653 36.845 9.937 1.00 40.68 35 LEU B CA 1
ATOM 894 C C . LEU B 2 37 ? -12.196 36.514 9.618 1.00 42.66 35 LEU B C 1
ATOM 895 O O . LEU B 2 37 ? -11.787 36.528 8.457 1.00 49.26 35 LEU B O 1
ATOM 900 N N . LYS B 2 38 ? -11.412 36.221 10.649 1.00 38.03 36 LYS B N 1
ATOM 901 C CA . LYS B 2 38 ? -10.005 35.894 10.447 1.00 47.09 36 LYS B CA 1
ATOM 902 C C . LYS B 2 38 ? -9.821 34.427 10.075 1.00 39.88 36 LYS B C 1
ATOM 903 O O . LYS B 2 38 ? -9.016 34.100 9.204 1.00 42.90 36 LYS B O 1
ATOM 909 N N . LEU B 2 39 ? -10.579 33.548 10.723 1.00 40.44 37 LEU B N 1
ATOM 910 C CA . LEU B 2 39 ? -10.509 32.122 10.420 1.00 38.26 37 LEU B CA 1
ATOM 911 C C . LEU B 2 39 ? -11.122 31.822 9.060 1.00 33.76 37 LEU B C 1
ATOM 912 O O . LEU B 2 39 ? -10.880 30.764 8.479 1.00 47.23 37 LEU B O 1
ATOM 917 N N . ASN B 2 40 ? -11.923 32.755 8.558 1.00 38.63 38 ASN B N 1
ATOM 918 C CA . ASN B 2 40 ? -12.553 32.595 7.256 1.00 47.08 38 ASN B CA 1
ATOM 919 C C . ASN B 2 40 ? -11.896 33.488 6.213 1.00 49.47 38 ASN B C 1
ATOM 920 O O . ASN B 2 40 ? -12.474 33.767 5.162 1.00 47.19 38 ASN B O 1
ATOM 925 N N . ASP B 2 41 ? -10.684 33.934 6.532 1.00 53.19 39 ASP B N 1
ATOM 926 C CA . ASP B 2 41 ? -9.812 34.635 5.594 1.00 58.85 39 ASP B CA 1
ATOM 927 C C . ASP B 2 41 ? -10.452 35.875 4.965 1.00 57.84 39 ASP B C 1
ATOM 928 O O . ASP B 2 41 ? -10.178 36.208 3.812 1.00 65.64 39 ASP B O 1
ATOM 933 N N . LYS B 2 42 ? -11.306 36.555 5.721 1.00 59.25 40 LYS B N 1
ATOM 934 C CA . LYS B 2 42 ? -11.866 37.824 5.273 1.00 61.89 40 LYS B CA 1
ATOM 935 C C . LYS B 2 42 ? -11.027 38.983 5.803 1.00 64.71 40 LYS B C 1
ATOM 936 O O . LYS B 2 42 ? -10.917 40.031 5.167 1.00 60.28 40 LYS B O 1
ATOM 942 N N . VAL B 2 43 ? -10.443 38.782 6.980 1.00 60.35 41 VAL B N 1
ATOM 943 C CA . VAL B 2 43 ? -9.595 39.788 7.607 1.00 54.06 41 VAL B CA 1
ATOM 944 C C . VAL B 2 43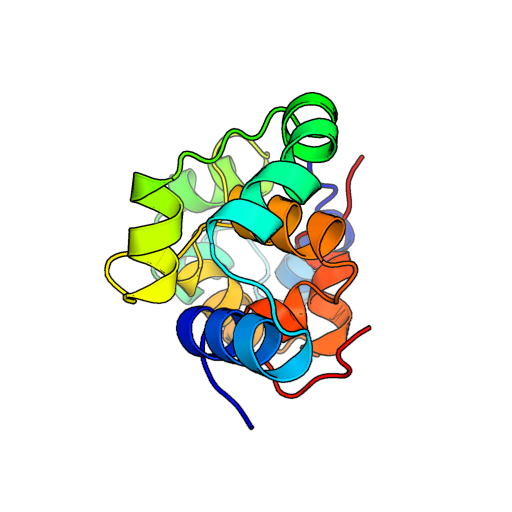 ? -8.255 39.178 7.989 1.00 43.12 41 VAL B C 1
ATOM 945 O O . VAL B 2 43 ? -8.200 38.120 8.615 1.00 57.84 41 VAL B O 1
ATOM 949 N N . THR B 2 44 ? -7.176 39.850 7.603 1.00 49.44 42 THR B N 1
ATOM 950 C CA . THR B 2 44 ? -5.830 39.369 7.879 1.00 39.77 42 THR B CA 1
ATOM 951 C C . THR B 2 44 ? -5.539 39.351 9.379 1.00 50.19 42 THR B C 1
ATOM 952 O O . THR B 2 44 ? -6.125 40.116 10.144 1.00 53.56 42 THR B O 1
ATOM 956 N N . TRP B 2 45 ? -4.641 38.461 9.795 1.00 47.46 43 TRP B N 1
ATOM 957 C CA . TRP B 2 45 ? -4.233 38.366 11.195 1.00 47.07 43 TRP B CA 1
ATOM 958 C C . TRP B 2 45 ? -3.241 39.464 11.568 1.00 49.81 43 TRP B C 1
ATOM 959 O O . TRP B 2 45 ? -2.298 39.738 10.825 1.00 52.27 43 TRP B O 1
ATOM 970 N N . LYS B 2 46 ? -3.452 40.087 12.722 1.00 45.48 44 LYS B N 1
ATOM 971 C CA . LYS B 2 46 ? -2.510 41.074 13.229 1.00 44.13 44 LYS B CA 1
ATOM 972 C C . LYS B 2 46 ? -1.281 40.375 13.797 1.00 48.30 44 LYS B C 1
ATOM 973 O O . LYS B 2 46 ? -1.317 39.179 14.095 1.00 55.58 44 LYS B O 1
ATOM 979 N N . ASP B 2 47 ? -0.197 41.130 13.936 1.00 60.67 45 ASP B N 1
ATOM 980 C CA . ASP B 2 47 ? 1.053 40.615 14.479 1.00 69.52 45 ASP B CA 1
ATOM 981 C C . ASP B 2 47 ? 0.855 40.038 15.879 1.00 63.69 45 ASP B C 1
ATOM 982 O O . ASP B 2 47 ? 1.241 38.901 16.153 1.00 65.45 45 ASP B O 1
ATOM 987 N N . ASP B 2 48 ? 0.232 40.822 16.752 1.00 57.75 46 ASP B N 1
ATOM 988 C CA . ASP B 2 48 ? 0.036 40.434 18.145 1.00 60.16 46 ASP B CA 1
ATOM 989 C C . ASP B 2 48 ? -0.942 39.271 18.311 1.00 56.41 46 ASP B C 1
ATOM 990 O O . ASP B 2 48 ? -0.841 38.501 19.266 1.00 57.62 46 ASP B O 1
ATOM 995 N N . GLU B 2 49 ? -1.890 39.148 17.389 1.00 55.81 47 GLU B N 1
ATOM 996 C CA . GLU B 2 49 ? -2.889 38.085 17.469 1.00 50.41 47 GLU B CA 1
ATOM 997 C C . GLU B 2 49 ? -2.263 36.719 17.224 1.00 52.62 47 GLU B C 1
ATOM 998 O O . GLU B 2 49 ? -2.610 35.743 17.887 1.00 59.65 47 GLU B O 1
ATOM 1004 N N . ILE B 2 50 ? -1.336 36.651 16.275 1.00 49.44 48 ILE B N 1
ATOM 1005 C CA . ILE B 2 50 ? -0.656 35.397 15.979 1.00 48.08 48 ILE B CA 1
ATOM 1006 C C . ILE B 2 50 ? 0.193 34.956 17.169 1.00 48.20 48 ILE B C 1
ATOM 1007 O O . ILE B 2 50 ? 0.178 33.788 17.553 1.00 48.33 48 ILE B O 1
ATOM 1012 N N . LEU B 2 51 ? 0.916 35.900 17.763 1.00 45.65 49 LEU B N 1
ATOM 1013 C CA . LEU B 2 51 ? 1.743 35.602 18.925 1.00 40.89 49 LEU B CA 1
ATOM 1014 C C . LEU B 2 51 ? 0.900 35.113 20.099 1.00 53.36 49 LEU B C 1
ATOM 1015 O O . LEU B 2 51 ? 1.315 34.222 20.837 1.00 60.87 49 LEU B O 1
ATOM 1020 N N . LYS B 2 52 ? -0.284 35.694 20.269 1.00 55.32 50 LYS B N 1
ATOM 1021 C CA . LYS B 2 52 ? -1.156 35.302 21.369 1.00 57.05 50 LYS B CA 1
ATOM 1022 C C . LYS B 2 52 ? -1.756 33.926 21.104 1.00 50.86 50 LYS B C 1
ATOM 1023 O O . LYS B 2 52 ? -1.917 33.123 22.021 1.00 62.31 50 LYS B O 1
ATOM 1029 N N . ALA B 2 53 ? -2.077 33.661 19.842 1.00 40.81 51 ALA B N 1
ATOM 1030 C CA . ALA B 2 53 ? -2.581 32.356 19.436 1.00 48.93 51 ALA B CA 1
ATOM 1031 C C . ALA B 2 53 ? -1.563 31.259 19.741 1.00 47.89 51 ALA B C 1
ATOM 1032 O O . ALA B 2 53 ? -1.929 30.154 20.140 1.00 48.68 51 ALA B O 1
ATOM 1034 N N . VAL B 2 54 ? -0.285 31.576 19.556 1.00 43.30 52 VAL B N 1
ATOM 1035 C CA . VAL B 2 54 ? 0.797 30.644 19.857 1.00 36.91 52 VAL B CA 1
ATOM 1036 C C . VAL B 2 54 ? 0.847 30.350 21.350 1.00 39.86 52 VAL B C 1
ATOM 1037 O O . VAL B 2 54 ? 1.043 29.207 21.763 1.00 59.26 52 VAL B O 1
ATOM 1041 N N . HIS B 2 55 ? 0.660 31.391 22.154 1.00 43.52 53 HIS B N 1
ATOM 1042 C CA . HIS B 2 55 ? 0.618 31.255 23.606 1.00 47.62 53 HIS B CA 1
ATOM 1043 C C . HIS B 2 55 ? -0.600 30.457 24.063 1.00 54.77 53 HIS B C 1
ATOM 1044 O O . HIS B 2 55 ? -0.487 29.545 24.884 1.00 60.61 53 HIS B O 1
ATOM 1051 N N . VAL B 2 56 ? -1.763 30.808 23.522 1.00 49.23 54 VAL B N 1
ATOM 1052 C CA . VAL B 2 56 ? -3.029 30.199 23.919 1.00 53.60 54 VAL B CA 1
ATOM 1053 C C . VAL B 2 56 ? -3.129 28.732 23.503 1.00 48.99 54 VAL B C 1
ATOM 1054 O O . VAL B 2 56 ? -3.537 27.879 24.293 1.00 45.73 54 VAL B O 1
ATOM 1058 N N . LEU B 2 57 ? -2.749 28.440 22.263 1.00 45.10 55 LEU B N 1
ATOM 1059 C CA . LEU B 2 57 ? -2.857 27.083 21.733 1.00 48.43 55 LEU B CA 1
ATOM 1060 C C . LEU B 2 57 ? -1.609 26.249 22.013 1.00 52.56 55 LEU B C 1
ATOM 1061 O O . LEU B 2 57 ? -1.569 25.056 21.701 1.00 55.98 55 LEU B O 1
ATOM 1066 N N . GLU B 2 58 ? -0.605 26.885 22.612 1.00 49.24 56 GLU B N 1
ATOM 1067 C CA . GLU B 2 58 ? 0.660 26.237 22.951 1.00 54.10 56 GLU B CA 1
ATOM 1068 C C . GLU B 2 58 ? 1.284 25.590 21.723 1.00 52.89 56 GLU B C 1
ATOM 1069 O O . GLU B 2 58 ? 1.741 24.450 21.769 1.00 48.89 56 GLU B O 1
ATOM 1075 N N . LEU B 2 59 ? 1.293 26.333 20.622 1.00 47.90 57 LEU B N 1
ATOM 1076 C CA . LEU B 2 59 ? 1.871 25.854 19.377 1.00 46.70 57 LEU B CA 1
ATOM 1077 C C . LEU B 2 59 ? 3.393 25.918 19.416 1.00 54.85 57 LEU B C 1
ATOM 1078 O O . LEU B 2 59 ? 3.972 26.782 20.078 1.00 58.67 57 LEU B O 1
ATOM 1083 N N . ASN B 2 60 ? 4.036 24.993 18.711 1.00 52.55 58 ASN B N 1
ATOM 1084 C CA . ASN B 2 60 ? 5.472 25.069 18.483 1.00 46.47 58 ASN B CA 1
ATOM 1085 C C . ASN B 2 60 ? 5.737 26.181 17.481 1.00 52.74 58 ASN B C 1
ATOM 1086 O O . ASN B 2 60 ? 5.181 26.168 16.382 1.00 50.76 58 ASN B O 1
ATOM 1091 N N . PRO B 2 61 ? 6.567 27.164 17.867 1.00 54.96 59 PRO B N 1
ATOM 1092 C CA . PRO B 2 61 ? 6.866 28.323 17.018 1.00 51.70 59 PRO B CA 1
ATOM 1093 C C . PRO B 2 61 ? 7.362 27.949 15.624 1.00 55.88 59 PRO B C 1
ATOM 1094 O O . PRO B 2 61 ? 7.130 28.697 14.678 1.00 53.50 59 PRO B O 1
ATOM 1098 N N . GLN B 2 62 ? 8.024 26.804 15.496 1.00 45.69 60 GLN B N 1
ATOM 1099 C CA . GLN B 2 62 ? 8.542 26.376 14.202 1.00 53.68 60 GLN B CA 1
ATOM 1100 C C . GLN B 2 62 ? 7.427 25.888 13.279 1.00 57.73 60 GLN B C 1
ATOM 1101 O O . GLN B 2 62 ? 7.627 25.751 12.072 1.00 57.08 60 GLN B O 1
ATOM 1107 N N . ASP B 2 63 ? 6.254 25.635 13.851 1.00 58.33 61 ASP B N 1
ATOM 1108 C CA . ASP B 2 63 ? 5.110 25.153 13.084 1.00 53.33 61 ASP B CA 1
ATOM 1109 C C . ASP B 2 63 ? 4.234 26.299 12.590 1.00 55.36 61 ASP B C 1
ATOM 1110 O O . ASP B 2 63 ? 3.261 26.079 11.868 1.00 59.94 61 ASP B O 1
ATOM 1115 N N . ILE B 2 64 ? 4.583 27.518 12.987 1.00 52.23 62 ILE B N 1
ATOM 1116 C CA . ILE B 2 64 ? 3.802 28.703 12.636 1.00 52.56 62 ILE B CA 1
ATOM 1117 C C . ILE B 2 64 ? 3.584 28.897 11.123 1.00 52.24 62 ILE B C 1
ATOM 1118 O O . ILE B 2 64 ? 2.478 29.258 10.712 1.00 48.42 62 ILE B O 1
ATOM 1123 N N . PRO B 2 65 ? 4.615 28.652 10.285 1.00 37.74 63 PRO B N 1
ATOM 1124 C CA . PRO B 2 65 ? 4.337 28.756 8.845 1.00 52.27 63 PRO B CA 1
ATOM 1125 C C . PRO B 2 65 ? 3.242 27.805 8.350 1.00 55.12 63 PRO B C 1
ATOM 1126 O O . PRO B 2 65 ? 2.572 28.104 7.361 1.00 55.65 63 PRO B O 1
ATOM 1130 N N . LYS B 2 66 ? 3.059 26.682 9.035 1.00 50.01 64 LYS B N 1
ATOM 1131 C CA . LYS B 2 66 ? 2.069 25.700 8.616 1.00 54.55 64 LYS B CA 1
ATOM 1132 C C . LYS B 2 66 ? 0.684 26.024 9.166 1.00 47.21 64 LYS B C 1
ATOM 1133 O O . LYS B 2 66 ? -0.325 25.521 8.669 1.00 55.59 64 LYS B O 1
ATOM 1139 N N . TYR B 2 67 ? 0.637 26.871 10.187 1.00 36.85 65 TYR B N 1
ATOM 1140 C CA . TYR B 2 67 ? -0.628 27.210 10.828 1.00 42.88 65 TYR B CA 1
ATOM 1141 C C . TYR B 2 67 ? -1.251 28.493 10.279 1.00 43.41 65 TYR B C 1
ATOM 1142 O O . TYR B 2 67 ? -2.470 28.581 10.139 1.00 50.11 65 TYR B O 1
ATOM 1151 N N . PHE B 2 68 ? -0.419 29.482 9.966 1.00 33.36 66 PHE B N 1
ATOM 1152 C CA . PHE B 2 68 ? -0.923 30.799 9.589 1.00 37.80 66 PHE B CA 1
ATOM 1153 C C . PHE B 2 68 ? -0.495 31.241 8.192 1.00 37.96 66 PHE B C 1
ATOM 1154 O O . PHE B 2 68 ? -1.030 32.210 7.656 1.00 43.05 66 PHE B O 1
ATOM 1162 N N . PHE B 2 69 ? 0.463 30.538 7.599 1.00 41.51 67 PHE B N 1
ATOM 1163 C CA . PHE B 2 69 ? 1.016 30.981 6.323 1.00 41.99 67 PHE B CA 1
ATOM 1164 C C . PHE B 2 69 ? 1.003 29.889 5.259 1.00 45.70 67 PHE B C 1
ATOM 1165 O O . PHE B 2 69 ? 1.889 29.827 4.409 1.00 48.57 67 PHE B O 1
ATOM 1173 N N . ASN B 2 70 ? -0.017 29.040 5.307 1.00 50.23 68 ASN B N 1
ATOM 1174 C CA . ASN B 2 70 ? -0.180 27.982 4.321 1.00 64.77 68 ASN B CA 1
ATOM 1175 C C . ASN B 2 70 ? -1.156 28.409 3.229 1.00 67.22 68 ASN B C 1
ATOM 1176 O O . ASN B 2 70 ? -2.370 28.397 3.431 1.00 66.63 68 ASN B O 1
ATOM 1181 N N . ALA B 2 71 ? -0.618 28.796 2.078 1.00 66.69 69 ALA B N 1
ATOM 1182 C CA . ALA B 2 71 ? -1.440 29.234 0.955 1.00 71.83 69 ALA B CA 1
ATOM 1183 C C . ALA B 2 71 ? -2.267 28.084 0.382 1.00 81.40 69 ALA B C 1
ATOM 1184 O O . ALA B 2 71 ? -1.801 26.946 0.307 1.00 80.91 69 ALA B O 1
ATOM 1186 N N . LYS B 2 72 ? -3.497 28.390 -0.020 1.00 88.73 70 LYS B N 1
ATOM 1187 C CA . LYS B 2 72 ? -4.387 27.386 -0.593 1.00 87.85 70 LYS B CA 1
ATOM 1188 C C . LYS B 2 72 ? -4.323 27.400 -2.117 1.00 87.80 70 LYS B C 1
ATOM 1189 O O . LYS B 2 72 ? -4.143 26.359 -2.750 1.00 92.03 70 LYS B O 1
#